Protein AF-A0A954HUW9-F1 (afdb_monomer_lite)

Sequence (59 aa):
MISQLAHRGPDGRGLFVEGPAGLGHSRLSIIDLEGGSQPLAGADGTVHVTFNGEIYNFR

Secondary structure (DSSP, 8-state):
-GGGGGGG--SEEEEEEETTEEEEEEE---SSTTT--SSEEPTTSS-EE---S--TT--

Radius of gyration: 11.99 Å; chains: 1; bounding box: 34×19×31 Å

pLDDT: mean 96.26, std 2.73, range [81.44, 98.44]

Structure (mmCIF, N/CA/C/O backbone):
data_AF-A0A954HUW9-F1
#
_entry.id   AF-A0A954HUW9-F1
#
loop_
_atom_site.group_PDB
_atom_site.id
_atom_site.type_symbol
_atom_site.label_atom_id
_atom_site.label_alt_id
_atom_site.label_comp_id
_atom_site.label_asym_id
_atom_site.label_entity_id
_atom_site.label_seq_id
_atom_site.pdbx_PDB_ins_code
_atom_site.Cartn_x
_atom_site.Cartn_y
_atom_site.Cartn_z
_atom_site.occupancy
_atom_site.B_iso_or_equiv
_atom_site.auth_seq_id
_atom_site.auth_comp_id
_atom_site.auth_asym_id
_atom_site.auth_atom_id
_atom_site.pdbx_PDB_model_num
ATOM 1 N N . MET A 1 1 ? -14.954 -1.494 -6.041 1.00 86.44 1 MET A N 1
ATOM 2 C CA . MET A 1 1 ? -14.299 -0.174 -5.886 1.00 86.44 1 MET A CA 1
ATOM 3 C C . MET A 1 1 ? -12.824 -0.220 -6.273 1.00 86.44 1 MET A C 1
ATOM 5 O O . MET A 1 1 ? -12.507 0.342 -7.306 1.00 86.44 1 MET A O 1
ATOM 9 N N . ILE A 1 2 ? -11.941 -0.930 -5.55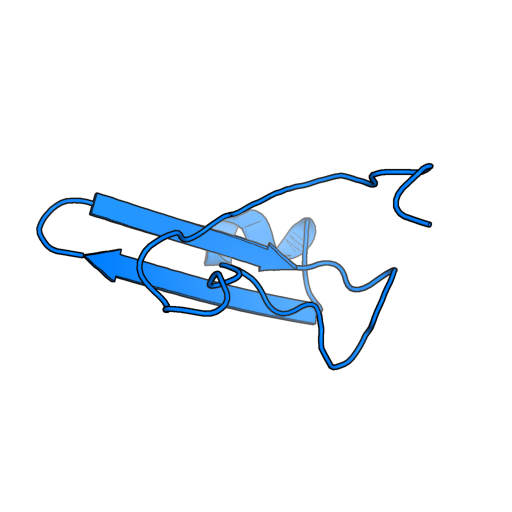7 1.00 95.19 2 ILE A N 1
ATOM 10 C CA . ILE A 1 2 ? -10.491 -0.972 -5.882 1.00 95.19 2 ILE A CA 1
ATOM 11 C C . ILE A 1 2 ? -10.215 -1.497 -7.301 1.00 95.19 2 ILE A C 1
ATOM 13 O O . ILE A 1 2 ? -9.376 -0.959 -8.013 1.00 95.19 2 ILE A O 1
ATOM 17 N N . SER A 1 3 ? -10.971 -2.500 -7.757 1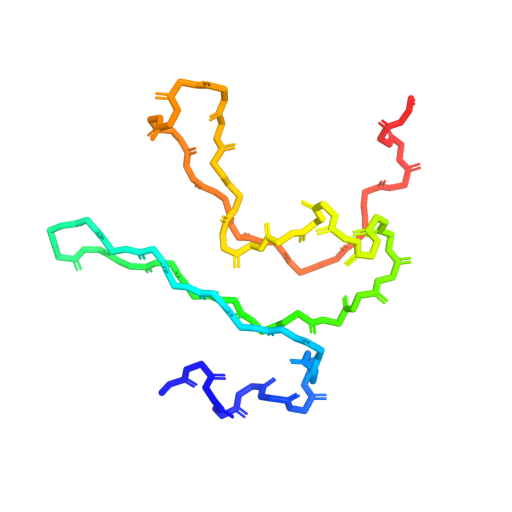.00 94.38 3 SER A N 1
ATOM 18 C CA . SER A 1 3 ? -10.846 -3.062 -9.110 1.00 94.38 3 SER A CA 1
ATOM 19 C C . SER A 1 3 ? -11.041 -2.043 -10.242 1.00 94.38 3 SER A C 1
ATOM 21 O O . SER A 1 3 ? -10.490 -2.236 -11.320 1.00 94.38 3 SER A O 1
ATOM 23 N N . GLN A 1 4 ? -11.763 -0.941 -10.008 1.00 97.38 4 GLN A N 1
ATOM 24 C CA . GLN A 1 4 ? -11.934 0.137 -10.994 1.00 97.38 4 GLN A CA 1
ATOM 25 C C . GLN A 1 4 ? -10.622 0.910 -11.235 1.00 97.38 4 GLN A C 1
ATOM 27 O O . GLN A 1 4 ? -10.435 1.505 -12.293 1.00 97.38 4 GLN A O 1
ATOM 32 N N . LEU A 1 5 ? -9.684 0.855 -10.28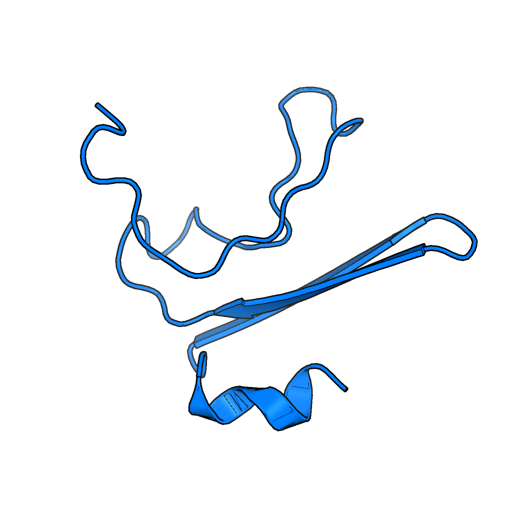3 1.00 97.44 5 LEU A N 1
ATOM 33 C CA . LEU A 1 5 ? -8.356 1.469 -10.363 1.00 97.44 5 LEU A CA 1
ATOM 34 C C . LEU A 1 5 ? -7.276 0.506 -10.879 1.00 97.44 5 LEU A C 1
ATOM 36 O O . LEU A 1 5 ? -6.100 0.857 -10.865 1.00 97.44 5 LEU A O 1
ATOM 40 N N . ALA A 1 6 ? -7.653 -0.679 -11.376 1.00 96.94 6 ALA A N 1
ATOM 41 C CA . ALA A 1 6 ? -6.714 -1.691 -11.869 1.00 96.94 6 ALA A CA 1
ATOM 42 C C . ALA A 1 6 ? -5.715 -1.154 -12.907 1.00 96.94 6 ALA A C 1
ATOM 44 O O . ALA A 1 6 ? -4.565 -1.571 -12.921 1.00 96.94 6 ALA A O 1
ATOM 45 N N . HIS A 1 7 ? -6.138 -0.205 -13.742 1.00 98.00 7 HIS A N 1
ATOM 46 C CA . HIS A 1 7 ? -5.292 0.425 -14.756 1.00 98.00 7 HIS A CA 1
ATOM 47 C C . HIS A 1 7 ? -4.140 1.262 -14.167 1.00 98.00 7 HIS A C 1
ATOM 49 O O . HIS A 1 7 ? -3.156 1.502 -14.857 1.00 98.00 7 HIS A O 1
ATOM 55 N N . ARG A 1 8 ? -4.245 1.713 -12.908 1.00 97.88 8 ARG A N 1
ATOM 56 C CA . ARG A 1 8 ? -3.185 2.462 -12.206 1.00 97.88 8 ARG A CA 1
ATOM 57 C C . ARG A 1 8 ? -2.207 1.566 -11.454 1.00 97.88 8 ARG A C 1
ATOM 59 O O . ARG A 1 8 ? -1.152 2.036 -11.051 1.00 97.88 8 ARG A O 1
ATOM 66 N N . GLY A 1 9 ? -2.584 0.315 -11.219 1.00 97.75 9 GLY A N 1
ATOM 67 C CA . GLY A 1 9 ? -1.818 -0.616 -10.409 1.00 97.75 9 GLY A CA 1
ATOM 68 C C . GLY A 1 9 ? -2.221 -2.051 -10.719 1.00 97.75 9 GLY A C 1
ATOM 69 O O . GLY A 1 9 ? -3.042 -2.606 -9.981 1.00 97.75 9 GLY A O 1
ATOM 70 N N . PRO A 1 10 ? -1.722 -2.609 -11.834 1.00 97.31 10 PRO A N 1
ATOM 71 C CA . PRO A 1 10 ? -2.127 -3.922 -12.325 1.00 97.31 10 PRO A CA 1
ATOM 72 C C . PRO A 1 10 ? -1.506 -5.086 -11.543 1.00 97.31 10 PRO A C 1
ATOM 74 O O . PRO A 1 10 ? -2.049 -6.189 -11.593 1.00 97.31 10 PRO A O 1
ATOM 77 N N . ASP A 1 11 ? -0.422 -4.847 -10.803 1.00 97.69 11 ASP A N 1
ATOM 78 C CA . ASP A 1 11 ? 0.414 -5.907 -10.229 1.00 97.69 11 ASP A CA 1
ATOM 79 C C . ASP A 1 11 ? -0.128 -6.447 -8.904 1.00 97.69 11 ASP A C 1
ATOM 81 O O . ASP A 1 11 ? 0.143 -7.585 -8.531 1.00 97.69 11 ASP A O 1
ATOM 85 N N . GLY A 1 12 ? -0.901 -5.643 -8.171 1.00 95.81 12 GLY A N 1
ATOM 86 C CA . GLY A 1 12 ? -1.400 -6.040 -6.861 1.00 95.81 1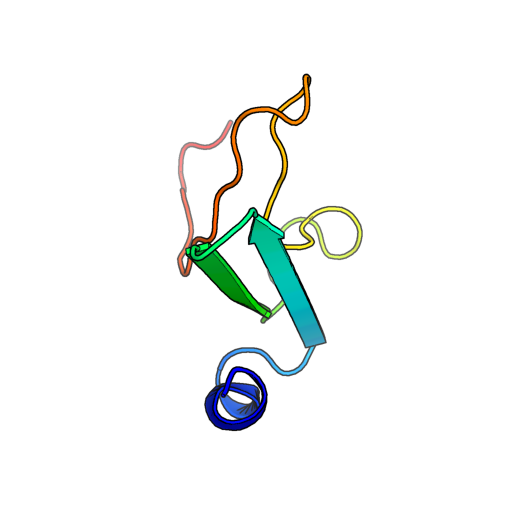2 GLY A CA 1
ATOM 87 C C . GLY A 1 12 ? -2.614 -5.252 -6.405 1.00 95.81 12 GLY A C 1
ATOM 88 O O . GLY A 1 12 ? -2.881 -4.139 -6.861 1.00 95.81 12 GLY A O 1
ATOM 89 N N . ARG A 1 13 ? -3.371 -5.837 -5.477 1.00 97.38 13 ARG A N 1
ATOM 90 C CA . ARG A 1 13 ? -4.492 -5.182 -4.798 1.00 97.38 13 ARG A CA 1
ATOM 91 C C . ARG A 1 13 ? -4.476 -5.568 -3.329 1.00 97.38 13 ARG A C 1
ATOM 93 O O . ARG A 1 13 ? -4.239 -6.730 -3.017 1.00 97.38 13 ARG A O 1
ATOM 100 N N . GLY A 1 14 ? -4.784 -4.616 -2.460 1.00 97.00 14 GLY A N 1
ATOM 101 C CA . GLY A 1 14 ? -4.910 -4.862 -1.029 1.00 97.00 14 GLY A CA 1
ATOM 102 C C . GLY A 1 14 ? -6.023 -4.036 -0.408 1.00 97.00 14 GLY A C 1
ATOM 103 O O . GLY A 1 14 ? -6.403 -2.978 -0.920 1.00 97.00 14 GLY A O 1
ATOM 104 N N . LEU A 1 15 ? -6.569 -4.562 0.681 1.00 97.50 15 LEU A N 1
ATOM 105 C CA . LEU A 1 15 ? -7.661 -3.974 1.437 1.00 97.50 15 LEU A CA 1
ATOM 106 C C . LEU A 1 15 ? -7.401 -4.221 2.924 1.00 97.50 15 LEU A C 1
ATOM 108 O O . LEU A 1 15 ? -7.166 -5.357 3.325 1.00 97.50 15 LEU A O 1
ATOM 112 N N . PHE A 1 16 ? -7.498 -3.167 3.720 1.00 97.69 16 PHE A N 1
ATOM 113 C CA . PHE A 1 16 ? -7.569 -3.233 5.175 1.00 97.69 16 PHE A CA 1
ATOM 114 C C . PHE A 1 16 ? -8.908 -2.637 5.615 1.00 97.69 16 PHE A C 1
ATOM 116 O O . PHE A 1 16 ? -9.312 -1.603 5.082 1.00 97.69 16 PHE A O 1
ATOM 123 N N . VAL A 1 17 ? -9.612 -3.286 6.542 1.00 97.38 17 VAL A N 1
ATOM 124 C CA . VAL A 1 17 ? -10.909 -2.829 7.067 1.00 97.38 17 VAL A CA 1
ATOM 125 C C . VAL A 1 17 ? -10.908 -2.992 8.577 1.00 97.38 17 VAL A C 1
ATOM 127 O O . VAL A 1 17 ? -10.630 -4.081 9.074 1.00 97.38 17 VAL A O 1
ATOM 130 N N . GLU A 1 18 ? -11.275 -1.933 9.287 1.00 96.81 18 GLU A N 1
ATOM 131 C CA . GLU A 1 18 ? -11.463 -1.944 10.733 1.00 96.81 18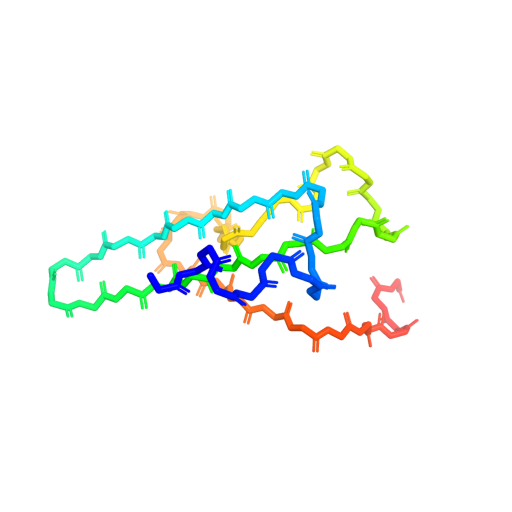 GLU A CA 1
ATOM 132 C C . GLU A 1 18 ? -12.750 -1.195 11.089 1.00 96.81 18 GLU A C 1
ATOM 134 O O . GLU A 1 18 ? -12.892 0.009 10.854 1.00 96.81 18 GLU A O 1
ATOM 139 N N . GLY A 1 19 ? -13.728 -1.931 11.624 1.00 96.19 19 GLY A N 1
ATOM 140 C CA . GLY A 1 19 ? -15.057 -1.396 11.913 1.00 96.19 19 GLY A CA 1
ATOM 141 C C . GLY A 1 19 ? -15.686 -0.726 10.676 1.00 96.19 19 GLY A C 1
ATOM 142 O O . GLY A 1 19 ? -15.835 -1.385 9.645 1.00 96.19 19 GLY A O 1
ATOM 143 N N . PRO A 1 20 ? -16.078 0.560 10.750 1.00 97.50 20 PRO A N 1
ATOM 144 C CA . PRO A 1 20 ? -16.682 1.279 9.628 1.00 97.50 20 PRO A CA 1
ATOM 145 C C . PRO A 1 20 ? -15.665 1.871 8.632 1.00 97.50 20 PRO A C 1
ATOM 147 O O . PRO A 1 20 ? -16.082 2.490 7.653 1.00 97.50 20 PRO A O 1
ATOM 150 N N . ALA A 1 21 ? -14.355 1.741 8.871 1.00 96.94 21 ALA A N 1
ATOM 151 C CA . ALA A 1 21 ? -13.308 2.352 8.054 1.00 96.94 21 ALA A CA 1
ATOM 152 C C . ALA A 1 21 ? -12.570 1.314 7.195 1.00 96.94 21 ALA A C 1
ATOM 154 O O . ALA A 1 21 ? -12.369 0.175 7.612 1.00 96.94 21 ALA A O 1
ATOM 155 N N . GLY A 1 22 ? -12.128 1.716 5.999 1.00 97.00 22 GLY A N 1
ATOM 156 C CA . GLY A 1 22 ? -11.335 0.854 5.124 1.00 97.00 22 GLY A CA 1
ATOM 157 C C . GLY A 1 22 ? -10.329 1.612 4.261 1.00 97.00 22 GLY A C 1
ATOM 158 O O . GLY A 1 22 ? -10.613 2.699 3.760 1.00 97.00 22 GLY A O 1
ATOM 159 N N . LEU A 1 23 ? -9.157 1.008 4.066 1.00 98.19 23 LEU A N 1
ATOM 160 C CA . LEU A 1 23 ? -8.086 1.468 3.187 1.00 98.19 23 LEU A CA 1
ATOM 161 C C . LEU A 1 23 ? -7.937 0.492 2.022 1.00 98.19 23 LEU A C 1
ATOM 163 O O . LEU A 1 23 ? -7.774 -0.708 2.228 1.00 98.19 23 LEU A O 1
ATOM 167 N N . GLY A 1 24 ? -7.967 1.004 0.794 1.00 97.94 24 GLY A N 1
ATOM 168 C CA . GLY A 1 24 ? -7.783 0.211 -0.419 1.00 97.94 24 GLY A CA 1
ATOM 169 C C . GLY A 1 24 ? -6.578 0.672 -1.228 1.00 97.94 24 GLY A C 1
ATOM 170 O O . GLY A 1 24 ? -6.261 1.863 -1.253 1.00 97.94 24 GLY A O 1
ATOM 171 N N . HIS A 1 25 ? -5.928 -0.262 -1.920 1.00 98.44 25 HIS A N 1
ATOM 172 C CA . HIS A 1 25 ? -4.789 0.038 -2.781 1.00 98.44 25 HIS A CA 1
ATOM 173 C C . HIS A 1 25 ? -4.790 -0.822 -4.056 1.00 98.44 25 HIS A C 1
ATOM 175 O O . HIS A 1 25 ? -5.095 -2.014 -4.009 1.00 98.44 25 HIS A O 1
ATOM 181 N N . SER A 1 26 ? -4.439 -0.213 -5.194 1.00 98.25 26 SER A N 1
ATOM 182 C CA . SER A 1 26 ? -4.106 -0.900 -6.452 1.00 98.25 26 SER A CA 1
ATOM 183 C C . SER A 1 26 ? -2.657 -0.553 -6.776 1.00 98.25 26 SER A C 1
ATOM 185 O O . SER A 1 26 ? -2.344 0.625 -6.948 1.00 98.25 26 SER A O 1
ATOM 187 N N . ARG A 1 27 ? -1.782 -1.559 -6.820 1.00 97.81 27 ARG A N 1
ATOM 188 C CA . ARG A 1 27 ? -0.327 -1.391 -6.820 1.00 97.81 27 ARG A CA 1
ATOM 189 C C . ARG A 1 27 ? 0.265 -1.528 -8.215 1.00 97.81 27 ARG A C 1
ATOM 191 O O . ARG A 1 27 ? 0.041 -2.535 -8.881 1.00 97.81 27 ARG A O 1
ATOM 198 N N . LEU A 1 28 ? 1.051 -0.534 -8.615 1.00 98.25 28 LEU A N 1
ATOM 199 C CA . LEU A 1 28 ? 2.091 -0.678 -9.632 1.00 98.25 28 LEU A CA 1
ATOM 200 C C . LEU A 1 28 ? 3.413 -0.865 -8.883 1.00 98.25 28 LEU A C 1
ATOM 202 O O . LEU A 1 28 ? 3.757 -0.046 -8.032 1.00 98.25 28 LEU A O 1
ATOM 206 N N . SER A 1 29 ? 4.110 -1.961 -9.136 1.00 97.31 29 SER A N 1
ATOM 207 C CA . SER A 1 29 ? 5.291 -2.373 -8.382 1.00 97.31 29 SER A CA 1
ATOM 208 C C . SER A 1 29 ? 6.544 -1.789 -9.033 1.00 97.31 29 SER A C 1
ATOM 210 O O . SER A 1 29 ? 6.914 -2.195 -10.130 1.00 97.31 29 SER A O 1
ATOM 212 N N . ILE A 1 30 ? 7.185 -0.826 -8.360 1.00 96.75 30 ILE A N 1
ATOM 213 C CA . ILE A 1 30 ? 8.384 -0.123 -8.860 1.00 96.75 30 ILE A CA 1
ATOM 214 C C . ILE A 1 30 ? 9.578 -0.364 -7.924 1.00 96.75 30 ILE A C 1
ATOM 216 O O . ILE A 1 30 ? 10.607 -0.876 -8.361 1.00 96.75 30 ILE A O 1
ATOM 220 N N . ILE A 1 31 ? 9.430 -0.049 -6.632 1.00 95.62 31 ILE A N 1
ATOM 221 C CA . ILE A 1 31 ? 10.421 -0.321 -5.576 1.00 95.62 31 ILE A CA 1
ATOM 222 C C . ILE A 1 31 ? 9.910 -1.448 -4.672 1.00 95.62 31 ILE 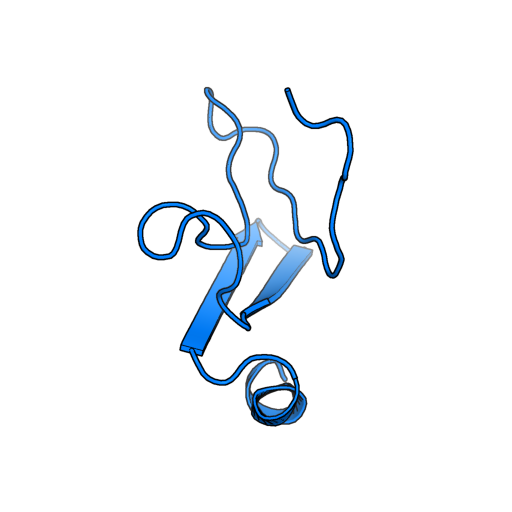A C 1
ATOM 224 O O . ILE A 1 31 ? 8.722 -1.491 -4.349 1.00 95.62 31 ILE A O 1
ATOM 228 N N . ASP A 1 32 ? 10.822 -2.346 -4.277 1.00 94.38 32 ASP A N 1
ATOM 229 C CA . ASP A 1 32 ? 10.556 -3.523 -3.437 1.00 94.38 32 ASP A CA 1
ATOM 230 C C . ASP A 1 32 ? 9.393 -4.376 -3.971 1.00 94.38 32 ASP A C 1
ATOM 232 O O . ASP A 1 32 ? 8.268 -4.355 -3.467 1.00 94.38 32 ASP A O 1
ATOM 236 N N . LEU A 1 33 ? 9.651 -5.085 -5.071 1.00 95.62 33 LEU A N 1
ATOM 237 C CA . LEU A 1 33 ? 8.615 -5.781 -5.833 1.00 95.62 33 LEU A CA 1
ATOM 238 C C . LEU A 1 33 ? 7.845 -6.806 -4.988 1.00 95.62 33 LEU A C 1
ATOM 240 O O . LEU A 1 33 ? 6.632 -6.913 -5.161 1.00 95.62 33 LEU A O 1
ATOM 244 N N . GLU A 1 34 ? 8.519 -7.479 -4.054 1.00 93.31 34 GLU A N 1
ATOM 245 C CA . GLU A 1 34 ? 7.948 -8.543 -3.222 1.00 93.31 34 GLU A CA 1
ATOM 246 C C . GLU A 1 34 ? 7.411 -8.030 -1.876 1.00 93.31 34 GLU A C 1
ATOM 248 O O . GLU A 1 34 ? 6.321 -8.429 -1.470 1.00 93.31 34 GLU A O 1
ATOM 253 N N . GLY A 1 35 ? 8.128 -7.127 -1.195 1.00 92.81 35 GLY A N 1
ATOM 254 C CA . GLY A 1 35 ? 7.782 -6.667 0.155 1.00 92.81 35 GLY A CA 1
ATOM 255 C C . GLY A 1 35 ? 6.848 -5.455 0.213 1.00 92.81 35 GLY A C 1
ATOM 256 O O . GLY A 1 35 ? 6.192 -5.225 1.228 1.00 92.81 35 GLY A O 1
ATOM 257 N N . GLY A 1 36 ? 6.706 -4.697 -0.878 1.00 94.56 36 GLY A N 1
ATOM 258 C CA . GLY A 1 36 ? 5.990 -3.416 -0.879 1.00 94.56 36 GLY A CA 1
ATOM 259 C C . GLY A 1 36 ? 4.461 -3.500 -0.979 1.00 94.56 36 GLY A C 1
ATOM 260 O O . GLY A 1 36 ? 3.839 -2.595 -1.546 1.00 94.56 36 GLY A O 1
ATOM 261 N N . SER A 1 37 ? 3.837 -4.580 -0.499 1.00 96.44 37 SER A N 1
ATOM 262 C CA . SER A 1 37 ? 2.375 -4.727 -0.502 1.00 96.44 37 SER A CA 1
ATOM 263 C C . SER A 1 37 ? 1.697 -3.642 0.342 1.00 96.44 37 SER A C 1
ATOM 265 O O . SER A 1 37 ? 2.201 -3.268 1.399 1.00 96.44 37 SER A O 1
ATOM 267 N N . GLN A 1 38 ? 0.546 -3.144 -0.119 1.00 97.94 38 GLN A N 1
ATOM 268 C CA . GLN A 1 38 ? -0.223 -2.110 0.578 1.00 97.94 38 GLN A CA 1
ATOM 269 C C . GLN A 1 38 ? -1.715 -2.477 0.675 1.00 97.94 38 GLN A C 1
ATOM 271 O O . GLN A 1 38 ? -2.220 -3.106 -0.261 1.00 97.94 38 GLN A O 1
ATOM 276 N N . PRO A 1 39 ? -2.456 -2.038 1.718 1.00 97.94 39 PRO A N 1
ATOM 277 C CA . PRO A 1 39 ? -2.024 -1.156 2.812 1.00 97.94 39 PRO A CA 1
ATOM 278 C C . PRO A 1 39 ? -0.896 -1.729 3.679 1.00 97.94 39 PRO A C 1
ATOM 280 O O . PRO A 1 39 ? -0.899 -2.915 3.992 1.00 97.94 39 PRO A O 1
ATOM 283 N N . LEU A 1 40 ? 0.092 -0.893 4.001 1.00 97.44 40 LEU A N 1
ATOM 284 C CA . LEU A 1 40 ? 1.265 -1.281 4.777 1.00 97.44 40 LEU A CA 1
ATOM 285 C C . LEU A 1 40 ? 0.961 -1.126 6.267 1.00 97.44 40 LEU A C 1
ATOM 287 O O . LEU A 1 40 ? 0.570 -0.040 6.699 1.00 97.44 40 LEU A O 1
ATOM 291 N N . ALA A 1 41 ? 1.178 -2.191 7.033 1.00 97.12 41 ALA A N 1
ATOM 292 C CA . ALA A 1 41 ? 1.086 -2.166 8.486 1.00 97.12 41 ALA A CA 1
ATOM 293 C C . ALA A 1 41 ? 2.416 -1.711 9.109 1.00 97.12 41 ALA A C 1
ATOM 295 O O . ALA A 1 41 ? 3.493 -2.119 8.669 1.00 97.12 41 ALA A O 1
ATOM 296 N N . GLY A 1 42 ? 2.339 -0.885 10.153 1.00 95.62 42 GLY A N 1
ATOM 297 C CA . GLY A 1 42 ? 3.468 -0.583 11.030 1.00 95.62 42 GLY A CA 1
ATOM 298 C C . GLY A 1 42 ? 3.922 -1.809 11.832 1.00 95.62 42 GLY A C 1
ATOM 299 O O . GLY A 1 42 ? 3.265 -2.848 11.833 1.00 95.62 42 GLY A O 1
ATOM 300 N N . ALA A 1 43 ? 5.043 -1.684 12.548 1.00 95.62 43 ALA A N 1
ATOM 301 C CA . ALA A 1 43 ? 5.690 -2.805 13.242 1.00 95.62 43 ALA A CA 1
ATOM 302 C C . ALA A 1 43 ? 4.803 -3.519 14.282 1.00 95.62 43 ALA A C 1
ATOM 304 O O . ALA A 1 43 ? 4.962 -4.715 14.509 1.00 95.62 43 ALA A O 1
ATOM 305 N N . ASP A 1 44 ? 3.878 -2.795 14.908 1.00 95.75 44 ASP A N 1
ATOM 306 C CA . ASP A 1 44 ? 2.932 -3.310 15.902 1.00 95.75 44 ASP A CA 1
ATOM 307 C C . ASP A 1 44 ? 1.525 -3.561 15.326 1.00 95.75 44 ASP A C 1
ATOM 309 O O . ASP A 1 44 ? 0.625 -3.985 16.049 1.00 95.75 44 ASP A O 1
ATOM 313 N N . GLY A 1 45 ? 1.321 -3.293 14.032 1.00 93.75 45 GLY A N 1
ATOM 314 C CA . GLY A 1 45 ? 0.044 -3.460 13.344 1.00 93.75 45 GLY A CA 1
ATOM 315 C C . GLY A 1 45 ? -1.052 -2.463 13.730 1.00 93.75 45 GLY A C 1
ATOM 316 O O . GLY A 1 45 ? -2.182 -2.638 13.277 1.00 93.75 45 GLY A O 1
ATOM 317 N N . THR A 1 46 ? -0.754 -1.428 14.526 1.00 95.31 46 THR A N 1
ATOM 318 C CA . THR A 1 46 ? -1.756 -0.443 14.982 1.00 95.31 46 THR A CA 1
ATOM 319 C C . THR A 1 46 ? -1.960 0.705 13.995 1.00 95.31 46 THR A C 1
ATOM 321 O O . THR A 1 46 ? -3.020 1.328 13.962 1.00 95.31 46 THR A O 1
ATOM 324 N N . VAL A 1 47 ? -0.957 0.969 13.155 1.00 96.31 47 VAL A N 1
ATOM 325 C CA . VAL A 1 47 ? -0.990 1.999 12.113 1.00 96.31 47 VAL A CA 1
ATOM 326 C C . VAL A 1 47 ? -0.951 1.338 10.743 1.00 96.31 47 VAL A C 1
ATOM 328 O O . VAL A 1 47 ? -0.089 0.502 10.479 1.00 96.31 47 VAL A O 1
ATOM 331 N N . HIS A 1 48 ? -1.857 1.754 9.857 1.00 97.81 48 HIS A N 1
ATOM 332 C CA . HIS A 1 48 ? -1.927 1.291 8.470 1.00 97.81 48 HIS A CA 1
ATOM 333 C C . HIS A 1 48 ? -1.849 2.474 7.506 1.00 97.81 48 HIS A C 1
ATOM 335 O O . HIS A 1 48 ? -2.468 3.513 7.737 1.00 97.81 48 HIS A O 1
ATOM 341 N N . VAL A 1 49 ? -1.111 2.314 6.407 1.00 97.50 49 VAL A N 1
ATOM 342 C CA . VAL A 1 49 ? -0.910 3.354 5.386 1.00 97.50 49 VAL A CA 1
ATOM 343 C C . VAL A 1 49 ? -1.245 2.839 3.990 1.00 97.50 49 VAL A C 1
ATOM 345 O O . VAL A 1 49 ? -0.907 1.717 3.625 1.00 97.50 49 VAL A O 1
ATOM 348 N N . THR A 1 50 ? -1.871 3.696 3.183 1.00 98.12 50 THR A N 1
ATOM 349 C CA . THR A 1 50 ? -1.921 3.563 1.721 1.00 98.12 50 THR A CA 1
ATOM 350 C C . THR A 1 50 ? -1.312 4.816 1.094 1.00 98.12 50 THR A C 1
ATOM 352 O O . THR A 1 50 ? -1.574 5.930 1.549 1.00 98.12 50 THR A O 1
ATOM 355 N N . PHE A 1 51 ? -0.482 4.650 0.071 1.00 97.75 51 PHE A N 1
ATOM 356 C CA . PHE A 1 51 ? 0.266 5.731 -0.563 1.00 97.75 51 PHE A CA 1
ATOM 357 C C . PHE A 1 51 ? 0.434 5.476 -2.063 1.00 97.75 51 PHE A C 1
ATOM 359 O O . PHE A 1 51 ? 0.774 4.370 -2.475 1.00 97.75 51 PHE A O 1
ATOM 366 N N . ASN A 1 52 ? 0.224 6.509 -2.886 1.00 98.06 52 ASN A N 1
ATOM 367 C CA . ASN A 1 52 ? 0.495 6.486 -4.323 1.00 98.06 52 ASN A CA 1
ATOM 368 C C . ASN A 1 52 ? 1.538 7.558 -4.670 1.00 98.06 52 ASN A C 1
ATOM 370 O O . ASN A 1 52 ? 1.204 8.738 -4.740 1.00 98.06 52 ASN A O 1
ATOM 374 N N . GLY A 1 53 ? 2.783 7.140 -4.892 1.00 97.31 53 GLY A N 1
ATOM 375 C CA . GLY A 1 53 ? 3.899 8.014 -5.243 1.00 97.31 53 GLY A CA 1
ATOM 376 C C . GLY A 1 53 ? 5.236 7.380 -4.873 1.00 97.31 53 GLY A C 1
ATOM 377 O O . GLY A 1 53 ? 5.288 6.201 -4.537 1.00 97.31 53 GLY A O 1
ATOM 378 N N . GLU A 1 54 ? 6.293 8.188 -4.899 1.00 97.94 54 GLU A N 1
ATOM 379 C CA . GLU A 1 54 ? 7.652 7.777 -4.541 1.00 97.94 54 GLU A CA 1
ATOM 380 C C . GLU A 1 54 ? 8.246 8.766 -3.532 1.00 97.94 54 GLU A C 1
ATOM 382 O O . GLU A 1 54 ? 8.164 9.982 -3.723 1.00 97.94 54 GLU A O 1
ATOM 387 N N . ILE A 1 55 ? 8.844 8.253 -2.454 1.00 96.81 55 ILE A N 1
ATOM 388 C CA . ILE A 1 55 ? 9.600 9.052 -1.480 1.00 96.81 55 ILE A CA 1
ATOM 389 C C . ILE A 1 55 ? 11.075 8.911 -1.838 1.00 96.81 55 ILE A C 1
ATOM 391 O O . ILE A 1 55 ? 11.686 7.893 -1.544 1.00 96.81 55 ILE A O 1
ATOM 395 N N . TYR A 1 56 ? 11.663 9.914 -2.488 1.00 95.75 56 TYR A N 1
ATOM 396 C CA . TYR A 1 56 ? 13.017 9.788 -3.049 1.00 95.75 56 TYR A CA 1
ATOM 397 C C . TYR A 1 56 ? 14.142 9.740 -2.005 1.00 95.75 56 TYR A C 1
ATOM 399 O O . TYR A 1 56 ? 15.223 9.233 -2.290 1.00 95.75 56 TYR A O 1
ATOM 407 N N . ASN A 1 57 ? 13.895 10.239 -0.795 1.00 96.12 57 ASN A N 1
ATOM 408 C CA . ASN A 1 57 ? 14.851 10.291 0.313 1.00 96.12 57 ASN A CA 1
ATOM 409 C C . ASN A 1 57 ? 14.565 9.232 1.397 1.00 96.12 57 ASN A C 1
ATOM 411 O O . ASN A 1 57 ? 14.734 9.499 2.580 1.00 96.12 57 ASN A O 1
ATOM 415 N N . PHE A 1 58 ? 14.099 8.042 1.006 1.00 92.75 58 PHE A N 1
ATOM 416 C CA . PHE A 1 58 ? 13.771 6.936 1.922 1.00 92.75 58 PHE A CA 1
ATOM 417 C C . PHE A 1 58 ? 14.990 6.174 2.480 1.00 92.75 58 PHE A C 1
ATOM 419 O O . PHE A 1 58 ? 14.824 5.182 3.189 1.00 92.75 58 PHE A O 1
ATOM 426 N N . ARG A 1 59 ? 16.200 6.612 2.128 1.00 81.44 59 ARG A N 1
ATOM 427 C CA . ARG A 1 59 ? 17.475 6.076 2.605 1.00 81.44 59 ARG A CA 1
ATOM 428 C C . ARG A 1 59 ? 18.199 7.123 3.428 1.00 81.44 59 ARG A C 1
ATOM 430 O O . ARG A 1 59 ? 18.184 8.295 2.989 1.00 81.44 59 ARG A O 1
#

Foldseek 3Di:
DLVVCCVVAVLDKDKDDDDPDIDIDRHDQDPPNPPPDPQDADPVRPDTDDDDDDDPPPD